Protein AF-S5UJC0-F1 (afdb_monomer)

Secondary structure (DSSP, 8-state):
-BPPTTEEEEEEEEEEESTT-EEEEEEE-TTSSBEEEEEE-SSSS--EEEEEEEEEE-

Foldseek 3Di:
DFAPPQKFFPDWDKDWDDDQKDWPDWAADPVRGFIDTDIDHDPDPDIDMDIDTDIDHD

pLDDT: mean 95.87, std 3.26, range [77.62, 98.5]

Mean predicted aligned error: 2.55 Å

Solvent-accessible surface area (backbone atoms only — not comparable to full-atom values): 3392 Å² total; per-residue (Å²): 79,73,39,61,91,83,33,30,35,82,47,63,50,58,48,38,43,66,90,74,38,38,65,78,42,66,46,65,36,97,84,36,36,18,23,44,69,39,64,42,48,85,89,54,98,69,63,45,70,52,69,44,57,41,64,39,74,122

Sequence (58 aa):
MFCPQGKVAIGGGAEAQGQDAILVGSFPTDDGRGWTALGRQMRYSDVGISVYAICANR

Radius of gyration: 12.73 Å; Cα contacts (8 Å, |Δi|>4): 143; chains: 1; bounding box: 28×14×37 Å

Organism: Streptomyces collinus (strain DSM 40733 / Tue 365) (NCBI:txid1214242)

Nearest PDB structures (foldseek):
  6vg0-assembly2_C-2  TM=2.965E-01  e=8.171E+00  Homo sapiens

Structure (mmCIF, N/CA/C/O backbone):
data_AF-S5UJC0-F1
#
_entry.id   AF-S5UJC0-F1
#
loop_
_atom_site.group_PDB
_atom_site.id
_atom_site.type_symbol
_atom_site.label_atom_id
_atom_site.label_alt_id
_atom_site.label_comp_id
_atom_site.label_asym_id
_atom_site.label_entity_id
_atom_site.label_seq_id
_atom_site.pdbx_PDB_ins_code
_atom_site.Cartn_x
_atom_site.Cartn_y
_atom_site.Cartn_z
_atom_site.occupancy
_atom_site.B_iso_or_equiv
_atom_site.auth_seq_id
_atom_site.auth_comp_id
_atom_site.auth_asym_id
_atom_site.auth_atom_id
_atom_site.pdbx_PDB_model_num
ATOM 1 N N . MET A 1 1 ? 0.919 -5.154 4.072 1.00 93.38 1 MET A N 1
ATOM 2 C CA . MET A 1 1 ? 1.250 -5.697 5.409 1.00 93.38 1 MET A CA 1
ATOM 3 C C . MET A 1 1 ? 0.059 -5.495 6.334 1.00 93.38 1 MET A C 1
ATOM 5 O O . MET A 1 1 ? -0.511 -4.416 6.302 1.00 93.38 1 MET A O 1
ATOM 9 N N . PHE A 1 2 ? -0.313 -6.491 7.142 1.00 97.06 2 PHE A N 1
ATOM 10 C CA . PHE A 1 2 ? -1.412 -6.375 8.110 1.00 97.06 2 PHE A CA 1
ATOM 11 C C . PHE A 1 2 ? -0.901 -6.315 9.547 1.00 97.06 2 PHE A C 1
ATOM 13 O O . PHE A 1 2 ? 0.093 -6.956 9.887 1.00 97.06 2 PHE A O 1
ATOM 20 N N . CYS A 1 3 ? -1.614 -5.567 10.383 1.00 97.31 3 CYS A N 1
ATOM 21 C CA . CYS A 1 3 ? -1.431 -5.583 11.821 1.00 97.31 3 CYS A CA 1
ATOM 22 C C . CYS A 1 3 ? -1.893 -6.918 12.424 1.00 97.31 3 CYS A C 1
ATOM 24 O O . CYS A 1 3 ? -2.796 -7.566 11.884 1.00 97.31 3 CYS A O 1
ATOM 26 N N . PRO A 1 4 ? -1.317 -7.322 13.571 1.00 97.12 4 PRO A N 1
ATOM 27 C CA . PRO A 1 4 ? -1.820 -8.453 14.339 1.00 97.12 4 PRO A CA 1
ATOM 28 C C . PRO A 1 4 ? -3.305 -8.303 14.691 1.00 97.12 4 PRO A C 1
ATOM 30 O O . PRO A 1 4 ? -3.828 -7.190 14.799 1.00 97.12 4 PRO A O 1
ATOM 33 N N . GLN A 1 5 ? -3.978 -9.431 14.918 1.00 95.12 5 GLN A N 1
ATOM 34 C CA . GLN A 1 5 ? -5.389 -9.450 15.302 1.00 95.12 5 GLN A CA 1
ATOM 35 C C . GLN A 1 5 ? -5.647 -8.563 16.534 1.00 95.12 5 GLN A C 1
ATOM 37 O O . GLN A 1 5 ? -4.887 -8.586 17.499 1.00 95.12 5 GLN A O 1
ATOM 42 N N . GLY A 1 6 ? -6.724 -7.772 16.487 1.00 94.31 6 GLY A N 1
ATOM 43 C CA . GLY A 1 6 ? -7.107 -6.842 17.557 1.00 94.31 6 GLY A CA 1
ATOM 44 C C . GLY A 1 6 ? -6.411 -5.475 17.514 1.00 94.31 6 GLY A C 1
ATOM 45 O O . GLY 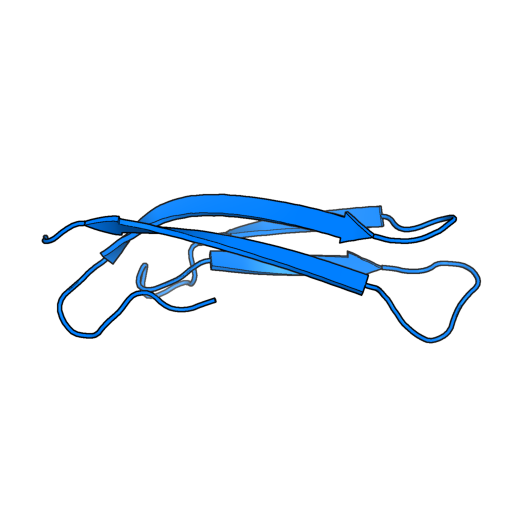A 1 6 ? -6.776 -4.598 18.293 1.00 94.31 6 GLY A O 1
ATOM 46 N N . LYS A 1 7 ? -5.457 -5.262 16.597 1.00 97.12 7 LYS A N 1
ATOM 47 C CA . LYS A 1 7 ? -4.777 -3.974 16.402 1.00 97.12 7 LYS A CA 1
ATOM 48 C C . LYS A 1 7 ? -5.214 -3.270 15.121 1.00 97.12 7 LYS A C 1
ATOM 50 O O . LYS A 1 7 ? -5.703 -3.898 14.182 1.00 97.12 7 LYS A O 1
ATOM 55 N N . VAL A 1 8 ? -4.996 -1.960 15.089 1.00 96.75 8 VAL A N 1
ATOM 56 C CA . VAL A 1 8 ? -5.220 -1.093 13.926 1.00 96.75 8 VAL A CA 1
ATOM 57 C C . VAL A 1 8 ? -3.907 -0.454 13.485 1.00 96.75 8 VAL A C 1
ATOM 59 O O . VAL A 1 8 ? -3.015 -0.230 14.309 1.00 96.75 8 VAL A O 1
ATOM 62 N N . ALA A 1 9 ? -3.783 -0.176 12.188 1.00 97.69 9 ALA A N 1
ATOM 63 C CA . ALA A 1 9 ? -2.650 0.563 11.656 1.00 97.69 9 ALA A CA 1
ATOM 64 C C . ALA A 1 9 ? -2.832 2.052 11.976 1.00 97.69 9 ALA A C 1
ATOM 66 O O . ALA A 1 9 ? -3.829 2.659 11.594 1.00 97.69 9 ALA A O 1
ATOM 67 N N . ILE A 1 10 ? -1.862 2.635 12.675 1.00 97.06 10 ILE A N 1
ATOM 68 C CA . ILE A 1 10 ? -1.824 4.073 12.997 1.00 97.06 10 ILE A CA 1
ATOM 69 C C . ILE A 1 10 ? -0.812 4.837 12.137 1.00 97.06 10 ILE A C 1
ATOM 71 O O . ILE A 1 10 ? -0.700 6.055 1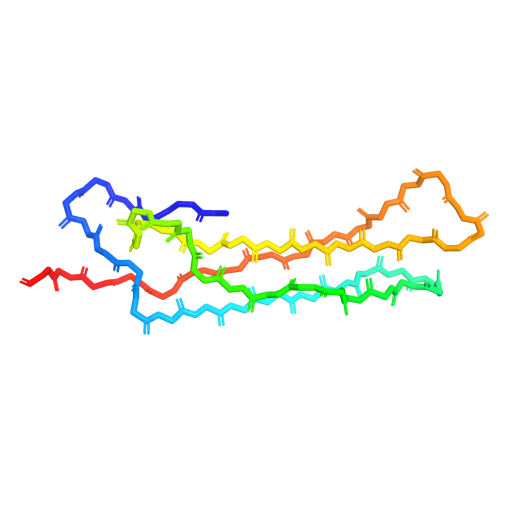2.217 1.00 97.06 10 ILE A O 1
ATOM 75 N N . GLY A 1 11 ? -0.060 4.111 11.317 1.00 97.50 11 GLY A N 1
ATOM 76 C CA . GLY A 1 11 ? 0.930 4.638 10.398 1.00 97.50 11 GLY A CA 1
ATOM 77 C C . GLY A 1 11 ? 1.647 3.497 9.692 1.00 97.50 11 GLY A C 1
ATOM 78 O O . GLY A 1 11 ? 1.411 2.319 9.973 1.00 97.50 11 GLY A O 1
ATOM 79 N N . GLY A 1 12 ? 2.548 3.843 8.788 1.00 97.62 12 GLY A N 1
ATOM 80 C CA . GLY A 1 12 ? 3.338 2.872 8.054 1.00 97.62 12 GLY A CA 1
ATOM 81 C C . GLY A 1 12 ? 4.156 3.541 6.970 1.00 97.62 12 GLY A C 1
ATOM 82 O O . GLY A 1 12 ? 4.220 4.768 6.873 1.00 97.62 12 GLY A O 1
ATOM 83 N N . GLY A 1 13 ? 4.789 2.712 6.159 1.00 98.25 13 GLY A N 1
ATOM 84 C CA . GLY A 1 13 ? 5.611 3.178 5.066 1.00 98.25 13 GLY A CA 1
ATOM 85 C C . GLY A 1 13 ? 6.059 2.038 4.177 1.00 98.25 13 GLY A C 1
ATOM 86 O O . GLY A 1 13 ? 5.827 0.856 4.453 1.00 98.25 13 GLY A O 1
ATOM 87 N N . ALA A 1 14 ? 6.697 2.424 3.085 1.00 98.25 14 ALA A N 1
ATOM 88 C CA . ALA A 1 14 ? 7.231 1.490 2.125 1.00 98.25 14 ALA A CA 1
ATOM 89 C C . ALA A 1 14 ? 8.434 2.082 1.402 1.00 98.25 14 ALA A C 1
ATOM 91 O O . ALA A 1 14 ? 8.583 3.301 1.315 1.00 98.25 14 ALA A O 1
ATOM 92 N N . GLU A 1 15 ? 9.255 1.197 0.860 1.00 97.62 15 GLU A N 1
ATOM 93 C CA . GLU A 1 15 ? 10.397 1.514 0.015 1.00 97.62 15 GLU A CA 1
ATOM 94 C C . GLU A 1 15 ? 10.322 0.643 -1.242 1.00 97.62 15 GLU A C 1
ATOM 96 O O . GLU A 1 15 ? 10.092 -0.565 -1.153 1.00 97.62 15 GLU A O 1
ATOM 101 N N . ALA A 1 16 ? 10.531 1.251 -2.410 1.00 97.38 16 ALA A N 1
ATOM 102 C CA . ALA A 1 16 ? 10.758 0.520 -3.650 1.00 97.38 16 ALA A CA 1
ATOM 103 C C . ALA A 1 16 ? 12.259 0.231 -3.785 1.00 97.38 16 ALA A C 1
ATOM 105 O O . ALA A 1 16 ? 13.076 1.147 -3.732 1.00 97.38 16 ALA A O 1
ATOM 106 N N . GLN A 1 17 ? 12.614 -1.040 -3.949 1.00 96.00 17 GLN A N 1
ATOM 107 C CA . GLN A 1 17 ? 13.989 -1.524 -3.915 1.00 96.00 17 GLN A CA 1
ATOM 108 C C . GLN A 1 17 ? 14.418 -2.021 -5.296 1.00 96.00 17 GLN A C 1
ATOM 110 O O . GLN A 1 17 ? 13.714 -2.808 -5.934 1.00 96.00 17 GLN A O 1
ATOM 115 N N . GLY A 1 18 ? 15.597 -1.582 -5.736 1.00 92.12 18 GLY A N 1
ATOM 116 C CA . GLY A 1 18 ? 16.186 -1.947 -7.025 1.00 92.12 18 GLY A CA 1
ATOM 117 C C . GLY A 1 18 ? 16.503 -0.740 -7.906 1.00 92.12 18 GLY A C 1
ATOM 118 O O . GLY A 1 18 ? 16.085 0.387 -7.640 1.00 92.12 18 GLY A O 1
ATOM 119 N N . GLN A 1 19 ? 17.272 -0.983 -8.966 1.00 89.31 19 GLN A N 1
ATOM 120 C CA . GLN A 1 19 ? 17.576 0.033 -9.969 1.00 89.31 19 GLN A CA 1
ATOM 121 C C . GLN A 1 19 ? 16.308 0.356 -10.773 1.00 89.31 19 GLN A C 1
ATOM 123 O O . GLN A 1 19 ? 15.614 -0.556 -11.209 1.00 89.31 19 GLN A O 1
ATOM 128 N N . ASP A 1 20 ? 16.012 1.645 -10.959 1.00 92.75 20 ASP A N 1
ATOM 129 C CA . ASP A 1 20 ? 14.784 2.159 -11.595 1.00 92.75 20 ASP A CA 1
ATOM 130 C C . ASP A 1 20 ? 13.471 1.858 -10.845 1.00 92.75 20 ASP A C 1
ATOM 132 O O . ASP A 1 20 ? 12.382 2.010 -11.413 1.00 92.75 20 ASP A O 1
ATOM 136 N N . ALA A 1 21 ? 13.561 1.489 -9.562 1.00 95.81 21 ALA A N 1
ATOM 137 C CA . ALA A 1 21 ? 12.396 1.216 -8.740 1.00 95.81 21 ALA A CA 1
ATOM 138 C C . ALA A 1 21 ? 11.688 2.488 -8.294 1.00 95.81 21 ALA A C 1
ATOM 140 O O . ALA A 1 21 ? 12.282 3.377 -7.690 1.00 95.81 21 ALA A O 1
ATOM 141 N N . ILE A 1 22 ? 10.386 2.553 -8.578 1.00 96.69 22 ILE A N 1
ATOM 142 C CA . ILE A 1 22 ? 9.553 3.708 -8.257 1.00 96.69 22 ILE A CA 1
ATOM 143 C C . ILE A 1 22 ? 8.478 3.275 -7.269 1.00 96.69 22 ILE A C 1
ATOM 145 O O . ILE A 1 22 ? 7.670 2.388 -7.560 1.00 96.69 22 ILE A O 1
ATOM 149 N N . LEU A 1 23 ? 8.441 3.932 -6.110 1.00 97.38 23 LEU A N 1
ATOM 150 C CA . LEU A 1 23 ? 7.326 3.822 -5.179 1.00 97.38 23 LEU A CA 1
ATOM 151 C C . LEU A 1 23 ? 6.199 4.734 -5.667 1.00 97.38 23 LEU A C 1
ATOM 153 O O . LEU A 1 23 ? 6.360 5.951 -5.713 1.00 97.38 23 LEU A O 1
ATOM 157 N N . VAL A 1 24 ? 5.066 4.146 -6.045 1.00 97.38 24 VAL A N 1
ATOM 158 C CA . VAL A 1 24 ? 3.918 4.887 -6.598 1.00 97.38 24 VAL A CA 1
ATOM 159 C C . VAL A 1 24 ? 2.762 5.017 -5.609 1.00 97.38 24 VAL A C 1
ATOM 161 O O . VAL A 1 24 ? 1.849 5.805 -5.834 1.00 97.38 24 VAL A O 1
ATOM 164 N N . GLY A 1 25 ? 2.795 4.276 -4.501 1.00 97.94 25 GLY A N 1
ATOM 165 C CA . GLY A 1 25 ? 1.782 4.377 -3.457 1.00 97.94 25 GLY A CA 1
ATOM 166 C C . GLY A 1 25 ? 2.249 3.808 -2.125 1.00 97.94 25 GLY A C 1
ATOM 167 O O . GLY A 1 25 ? 2.954 2.800 -2.084 1.00 97.94 25 GLY A O 1
ATOM 168 N N . SER A 1 26 ? 1.835 4.465 -1.043 1.00 98.19 26 SER A N 1
ATOM 169 C CA . SER A 1 26 ? 2.054 4.056 0.345 1.00 98.19 26 SER A CA 1
ATOM 170 C C . SER A 1 26 ? 0.923 4.633 1.198 1.00 98.19 26 SER A C 1
ATOM 172 O O . SER A 1 26 ? 0.871 5.844 1.410 1.00 98.19 26 SER A O 1
ATOM 174 N N . PHE A 1 27 ? -0.031 3.798 1.604 1.00 98.25 27 PHE A N 1
ATOM 175 C CA . PHE A 1 27 ? -1.270 4.239 2.257 1.00 98.25 27 PHE A CA 1
ATOM 176 C C . PHE A 1 27 ? -1.887 3.108 3.100 1.00 98.25 27 PHE A C 1
ATOM 178 O O . PHE A 1 27 ? -1.570 1.938 2.864 1.00 98.25 27 PHE A O 1
ATOM 185 N N . PRO A 1 28 ? -2.746 3.410 4.093 1.00 97.62 28 PRO A N 1
ATOM 186 C CA . PRO A 1 28 ? -3.419 2.376 4.877 1.00 97.62 28 PRO A CA 1
ATOM 187 C C . PRO A 1 28 ? -4.361 1.528 4.011 1.00 97.62 28 PRO A C 1
ATOM 189 O O . PRO A 1 28 ? -4.847 1.981 2.979 1.00 97.62 28 PRO A O 1
ATOM 192 N N . THR A 1 29 ? -4.653 0.299 4.433 1.00 97.50 29 THR A N 1
ATOM 193 C CA . THR A 1 29 ? -5.748 -0.482 3.831 1.00 97.50 29 THR A CA 1
ATOM 194 C C . THR A 1 29 ? -7.099 0.184 4.103 1.00 97.50 29 THR A C 1
ATOM 196 O O . THR A 1 29 ? -7.252 0.864 5.117 1.00 97.50 29 THR A O 1
ATOM 199 N N . ASP A 1 30 ? -8.098 -0.052 3.247 1.00 96.25 30 ASP A N 1
ATOM 200 C CA . ASP A 1 30 ? -9.437 0.553 3.386 1.00 96.25 30 ASP A CA 1
ATOM 201 C C . ASP A 1 30 ? -10.097 0.240 4.740 1.00 96.25 30 ASP A C 1
ATOM 203 O O . ASP A 1 30 ? -10.834 1.051 5.294 1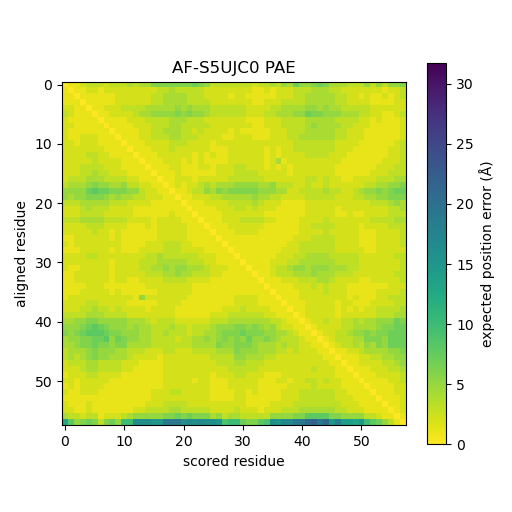.00 96.25 30 ASP A O 1
ATOM 207 N N . ASP A 1 31 ? -9.798 -0.931 5.308 1.00 95.00 31 ASP A N 1
ATOM 208 C CA . ASP A 1 31 ? -10.278 -1.353 6.626 1.00 95.00 31 ASP A CA 1
ATOM 209 C C . ASP A 1 31 ? -9.418 -0.841 7.802 1.00 95.00 31 ASP A C 1
ATOM 211 O O . ASP A 1 31 ? -9.695 -1.166 8.959 1.00 95.00 31 ASP A O 1
ATOM 215 N N . GLY A 1 32 ? -8.362 -0.067 7.530 1.00 95.44 32 GLY A N 1
ATOM 216 C CA . GLY A 1 32 ? -7.441 0.502 8.519 1.00 95.44 32 GLY A CA 1
ATOM 217 C C . GLY A 1 32 ? -6.608 -0.527 9.291 1.00 95.44 32 GLY A C 1
ATOM 218 O O . GLY A 1 32 ? -5.993 -0.193 10.306 1.00 95.44 32 GLY A O 1
ATOM 219 N N . ARG A 1 33 ? -6.589 -1.796 8.866 1.00 96.81 33 ARG A N 1
ATOM 220 C CA . ARG A 1 33 ? -5.875 -2.877 9.571 1.00 96.81 33 ARG A CA 1
ATOM 221 C C . ARG A 1 33 ? -4.463 -3.116 9.060 1.00 96.81 33 ARG A C 1
ATOM 223 O O . ARG A 1 33 ? -3.782 -4.007 9.563 1.00 96.81 33 ARG A O 1
ATOM 230 N N . GLY A 1 34 ? -4.009 -2.370 8.068 1.00 97.75 34 GLY A N 1
ATOM 231 C CA . GLY A 1 34 ? -2.713 -2.601 7.459 1.00 97.75 34 GLY A CA 1
ATOM 232 C C . GLY A 1 34 ? -2.199 -1.420 6.661 1.00 97.75 34 GLY A C 1
ATOM 233 O O . GLY A 1 34 ? -2.763 -0.329 6.674 1.00 97.75 34 GLY A O 1
ATOM 234 N N . TRP A 1 35 ? -1.106 -1.681 5.957 1.00 98.50 35 TRP A N 1
ATOM 235 C CA . TRP A 1 35 ? -0.447 -0.750 5.058 1.00 98.50 35 TRP A CA 1
ATOM 236 C C . TRP A 1 35 ? -0.241 -1.397 3.692 1.00 98.50 35 TRP A C 1
ATOM 238 O O . TRP A 1 35 ? 0.231 -2.539 3.595 1.00 98.50 35 TRP A O 1
ATOM 248 N N . THR A 1 36 ? -0.590 -0.664 2.647 1.00 98.12 36 THR A N 1
ATOM 249 C CA . THR A 1 36 ? -0.454 -1.048 1.246 1.00 98.12 36 THR A CA 1
ATOM 250 C C . THR A 1 36 ? 0.694 -0.269 0.627 1.00 98.12 36 THR A C 1
ATOM 252 O O . THR A 1 36 ? 0.848 0.928 0.864 1.00 98.12 36 THR A O 1
ATOM 255 N N . ALA A 1 37 ? 1.486 -0.956 -0.190 1.00 97.94 37 ALA A N 1
ATOM 256 C CA . ALA A 1 37 ? 2.530 -0.351 -0.995 1.00 97.94 37 ALA A CA 1
ATOM 257 C C . ALA A 1 37 ? 2.347 -0.756 -2.451 1.00 97.94 37 ALA A C 1
ATOM 259 O O . ALA A 1 37 ? 2.037 -1.912 -2.741 1.00 97.94 37 ALA A O 1
ATOM 260 N N . LEU A 1 38 ? 2.567 0.194 -3.351 1.00 97.12 38 LEU A N 1
ATOM 261 C CA . LEU A 1 38 ? 2.555 -0.028 -4.787 1.00 97.12 38 LEU A CA 1
ATOM 262 C C . LEU A 1 38 ? 3.922 0.373 -5.331 1.00 97.12 38 LEU A C 1
ATOM 264 O O . LEU A 1 38 ? 4.356 1.514 -5.161 1.00 97.12 38 LEU A O 1
ATOM 268 N N . GLY A 1 39 ? 4.596 -0.569 -5.978 1.00 96.31 39 GLY A N 1
ATOM 269 C CA . GLY A 1 39 ? 5.883 -0.356 -6.626 1.00 96.31 39 GLY A CA 1
ATOM 270 C C . GLY A 1 39 ? 5.778 -0.634 -8.116 1.00 96.31 39 GLY A C 1
ATOM 271 O O . GLY A 1 39 ? 4.959 -1.441 -8.556 1.00 96.31 39 GLY A O 1
ATOM 272 N N . ARG A 1 40 ? 6.619 0.036 -8.898 1.00 95.50 40 ARG A N 1
ATOM 273 C CA . ARG A 1 40 ? 6.714 -0.163 -10.342 1.00 95.50 40 ARG A CA 1
ATOM 274 C C . ARG A 1 40 ? 8.170 -0.251 -10.768 1.00 95.50 40 ARG A C 1
ATOM 276 O O . ARG A 1 40 ? 8.976 0.564 -10.328 1.00 95.50 40 ARG A O 1
ATOM 283 N N . GLN A 1 41 ? 8.456 -1.179 -11.683 1.00 94.38 41 GLN A N 1
ATOM 284 C CA . GLN A 1 41 ? 9.663 -1.146 -12.507 1.00 94.38 41 GLN A CA 1
ATOM 285 C C . GLN A 1 41 ? 9.352 -0.735 -13.935 1.00 94.38 41 GLN A C 1
ATOM 287 O O . GLN A 1 41 ? 8.316 -1.094 -14.496 1.00 94.38 41 GLN A O 1
ATOM 292 N N . MET A 1 42 ? 10.287 0.009 -14.521 1.00 89.56 42 MET A N 1
ATOM 293 C CA . MET A 1 42 ? 10.244 0.398 -15.931 1.00 89.56 42 MET A CA 1
ATOM 294 C C . MET A 1 42 ? 11.003 -0.571 -16.836 1.00 89.56 42 MET A C 1
ATOM 296 O O . MET A 1 42 ? 10.624 -0.741 -17.991 1.00 89.56 42 MET A O 1
ATOM 300 N N . ARG A 1 43 ? 12.094 -1.160 -16.331 1.00 94.19 43 ARG A N 1
ATOM 301 C CA . ARG A 1 43 ? 13.050 -1.940 -17.134 1.00 94.19 43 ARG A CA 1
ATOM 302 C C . ARG A 1 43 ? 13.122 -3.423 -16.7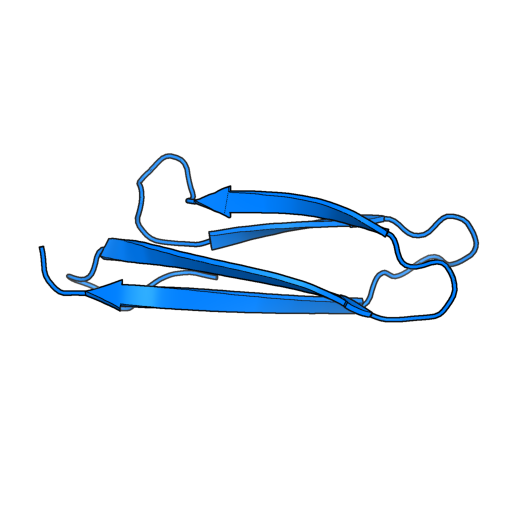81 1.00 94.19 43 ARG A C 1
ATOM 304 O O . ARG A 1 43 ? 13.688 -4.189 -17.553 1.00 94.19 43 ARG A O 1
ATOM 311 N N . TYR A 1 44 ? 12.575 -3.816 -15.636 1.00 91.81 44 TYR A N 1
ATOM 312 C CA . TYR A 1 44 ? 12.675 -5.168 -15.089 1.00 91.81 44 TYR A CA 1
ATOM 313 C C . TYR A 1 44 ? 11.280 -5.764 -14.873 1.00 91.81 44 TYR A C 1
ATOM 315 O O . TYR A 1 44 ? 10.297 -5.027 -14.790 1.00 91.81 44 TYR A O 1
ATOM 323 N N . SER A 1 45 ? 11.195 -7.092 -14.795 1.00 92.19 45 SER A N 1
ATOM 324 C CA . SER A 1 45 ? 9.939 -7.830 -14.591 1.00 92.19 45 SER A CA 1
ATOM 325 C C . SER A 1 45 ? 9.431 -7.791 -13.154 1.00 92.19 45 SER A C 1
ATOM 327 O O . SER A 1 45 ? 8.234 -7.942 -12.929 1.00 92.19 45 SER A O 1
ATOM 329 N N . ASP A 1 46 ? 10.326 -7.567 -12.194 1.00 92.06 46 ASP A N 1
ATOM 330 C CA . ASP A 1 46 ? 10.041 -7.700 -10.770 1.00 92.06 46 ASP A CA 1
ATOM 331 C C . ASP A 1 46 ? 10.404 -6.421 -10.025 1.00 92.06 46 ASP A C 1
ATOM 333 O O . ASP A 1 46 ? 11.417 -5.783 -10.309 1.00 92.06 46 ASP A O 1
ATOM 337 N N . VAL A 1 47 ? 9.578 -6.057 -9.045 1.00 94.94 47 VAL A N 1
ATOM 338 C CA . VAL A 1 47 ? 9.821 -4.933 -8.139 1.00 94.94 47 VAL A CA 1
ATOM 339 C C . VAL A 1 47 ? 10.034 -5.454 -6.724 1.00 94.94 47 VAL A C 1
ATOM 341 O O . VAL A 1 47 ? 9.152 -6.089 -6.150 1.00 94.94 47 VAL A O 1
ATOM 344 N N . GLY A 1 48 ? 11.199 -5.156 -6.146 1.00 95.44 48 GLY A N 1
ATOM 345 C CA . GLY A 1 48 ? 11.410 -5.324 -4.714 1.00 95.44 48 GLY A CA 1
ATOM 346 C C . GLY A 1 48 ? 10.646 -4.245 -3.952 1.00 95.44 48 GLY A C 1
ATOM 347 O O . GLY A 1 48 ? 10.704 -3.070 -4.317 1.00 95.44 48 GLY A O 1
ATOM 348 N N . ILE A 1 49 ? 9.914 -4.627 -2.907 1.00 96.88 49 ILE A N 1
ATOM 349 C CA . ILE A 1 49 ? 9.232 -3.677 -2.022 1.00 96.88 49 ILE A CA 1
ATOM 350 C C . ILE A 1 49 ? 9.413 -4.132 -0.579 1.00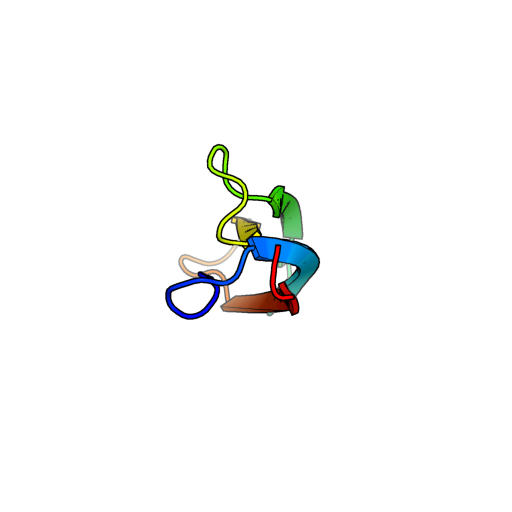 96.88 49 ILE A C 1
ATOM 352 O O . ILE A 1 49 ? 9.078 -5.269 -0.243 1.00 96.88 49 ILE A O 1
ATOM 356 N N . SER A 1 50 ? 9.870 -3.224 0.282 1.00 97.62 50 SER A N 1
ATOM 357 C CA . SER A 1 50 ? 9.754 -3.387 1.731 1.00 97.62 50 SER A CA 1
ATOM 358 C C . SER A 1 50 ? 8.549 -2.586 2.230 1.00 97.62 50 SER A C 1
ATOM 360 O O . SER A 1 50 ? 8.297 -1.468 1.779 1.00 97.62 50 SER A O 1
ATOM 362 N N . VAL A 1 5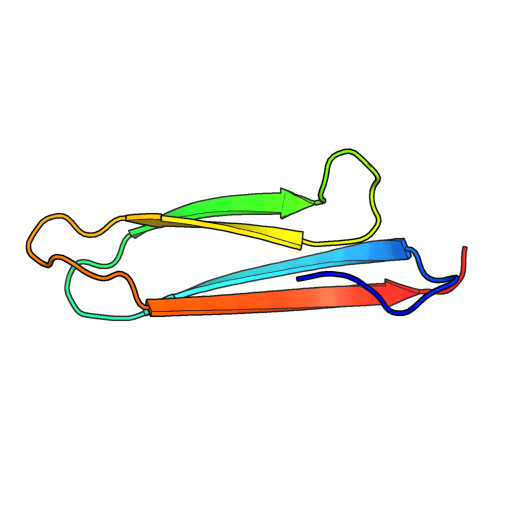1 ? 7.747 -3.179 3.119 1.00 98.12 51 VAL A N 1
ATOM 363 C CA . VAL A 1 51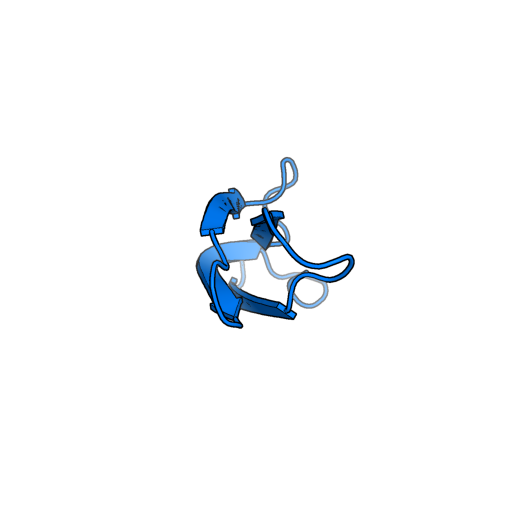 ? 6.519 -2.564 3.648 1.00 98.12 51 VAL A CA 1
ATOM 364 C C . VAL A 1 51 ? 6.466 -2.781 5.147 1.00 98.12 51 VAL A C 1
ATOM 366 O O . VAL A 1 51 ? 6.650 -3.908 5.608 1.00 98.12 51 VAL A O 1
ATOM 369 N N . TYR A 1 52 ? 6.150 -1.727 5.894 1.00 97.94 52 TYR A N 1
ATOM 370 C CA . TYR A 1 52 ? 5.917 -1.813 7.329 1.00 97.94 52 TYR A CA 1
ATOM 371 C C . TYR A 1 52 ? 4.628 -1.097 7.740 1.00 97.94 52 TYR A C 1
ATOM 373 O O . TYR A 1 52 ? 4.175 -0.155 7.089 1.00 97.94 52 TYR A O 1
ATOM 381 N N . ALA A 1 53 ? 4.047 -1.549 8.849 1.00 98.25 53 ALA A N 1
ATOM 382 C CA . ALA A 1 53 ? 2.906 -0.922 9.502 1.00 98.25 53 ALA A CA 1
ATOM 383 C C . ALA A 1 53 ? 3.223 -0.708 10.986 1.00 98.25 53 ALA A C 1
ATOM 385 O O . ALA A 1 53 ? 3.805 -1.575 11.639 1.00 98.25 53 ALA A O 1
ATOM 386 N N . ILE A 1 54 ? 2.820 0.440 11.522 1.00 98.12 54 ILE A N 1
ATOM 387 C CA . ILE A 1 54 ? 2.868 0.748 12.950 1.00 98.12 54 ILE A CA 1
ATOM 388 C C . ILE A 1 54 ? 1.481 0.450 13.508 1.00 98.12 54 ILE A C 1
ATOM 390 O O . ILE A 1 54 ? 0.490 1.039 13.075 1.00 98.12 54 ILE A O 1
ATOM 394 N N . CYS A 1 55 ? 1.410 -0.481 14.456 1.00 98.25 55 CYS A N 1
ATOM 395 C CA . CYS A 1 55 ? 0.150 -1.033 14.941 1.00 98.25 55 CYS A CA 1
ATOM 396 C C . CYS A 1 55 ? -0.077 -0.706 16.416 1.00 98.25 55 CYS A C 1
ATOM 398 O O . CYS A 1 55 ? 0.787 -0.977 17.255 1.00 98.25 55 CYS A O 1
ATOM 400 N N . ALA A 1 56 ? -1.273 -0.228 16.746 1.00 97.19 56 ALA A N 1
ATOM 401 C CA . ALA A 1 56 ? -1.691 0.043 18.117 1.00 97.19 56 ALA A CA 1
ATOM 402 C C . ALA A 1 56 ? -3.006 -0.667 18.451 1.00 97.19 56 ALA A C 1
ATOM 404 O O . ALA A 1 56 ? -3.748 -1.092 17.562 1.00 97.19 56 ALA A O 1
ATOM 405 N N . ASN A 1 57 ? -3.274 -0.813 19.748 1.00 94.94 57 ASN A N 1
ATOM 406 C CA . ASN A 1 57 ? -4.618 -1.154 20.199 1.00 94.94 57 ASN A CA 1
ATOM 407 C C . ASN A 1 57 ? -5.540 0.030 19.891 1.00 94.94 57 ASN A C 1
ATOM 409 O O . ASN A 1 57 ? -5.084 1.175 19.882 1.00 94.94 57 ASN A O 1
ATOM 413 N N . ARG A 1 58 ? -6.802 -0.272 19.601 1.00 77.62 58 ARG A N 1
ATOM 414 C CA . ARG A 1 58 ? -7.820 0.748 19.359 1.00 77.62 58 ARG A CA 1
ATOM 415 C C . ARG A 1 58 ? -8.200 1.477 20.643 1.00 77.62 58 ARG A C 1
ATOM 417 O O . ARG A 1 58 ? -8.144 0.825 21.710 1.00 77.62 58 ARG A O 1
#

=== Feature glossary ===
A reading guide for the features in this record.

Start from the sequence.

  · This is the polypeptide sequence — one letter per residue, N-terminus first. Length ranges from a few dozen residues for small domains to over a thousand for large multi-domain proteins.

Fold it, and you get atomic coordinates and the backbone conformation that goes with them.

  · Structure coordinates are given as an mmCIF _atom_site loop: one row per atom with element, residue name, chain id, sequence number, and x/y/z position in Å. Only the four main-chain atoms per residue are included here; side chains are omitted to keep the record compact.

  · Backbone dihedral angles. Every residue except chain termini has a φ (preceding-C → N → Cα → C) and a ψ (N → Cα → C → next-N). They are reported in degrees following the IUPAC sign convention. Secondary structure is essentially a statement about which (φ, ψ) basin each residue occupies.

  · The SS8 string is DSSP's per-residue secondary-structure call. α-helix (H) means an i→i+4 H-bond ladder; β-strand (E) means the residue participates in a β-sheet; 3₁₀ (G) and π (I) are tighter and wider helices; T/S are turns/bends; '-' is loop.

  · SS3 is a coarse helix/strand/coil call (letters a/b/c) made by the P-SEA algorithm from inter-Cα distances and dihedrals. 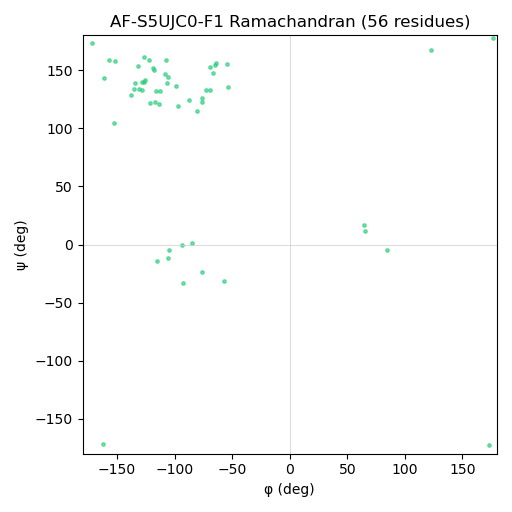It is less detailed than DSSP but needs only Cα positions.

Summarize the fold with a handful of shape descriptors and a per-residue structural alphabet.

  · Radius of gyration (Rg) is the root-mean-square distance of Cα atoms from their centroid — a single number for overall size and compactness. A globular domain of N residues has Rg ≈ 2.2·N^0.38 Å; an extended or disordered chain has a much larger Rg. The Cα contact count is the number of residue pairs whose Cα atoms are within 8 Å and are more than four positions apart in sequence — a standard proxy for tertiary packing density. The bounding box is the smallest axis-aligned box enclosing all Cα atoms.

  · The Foldseek 3Di string encodes local tertiary geometry as a 20-letter alphabet — one character per residue — derived from the relative positions of nearby Cα atoms. Unlike the amino-acid sequence, 3Di is a direct function of the 3D structure, so two proteins with the same fold have similar 3Di strings even at low sequence identity.

  · Solvent-accessible surface area (SASA) is the area in Å² traced out by the centre of a 1.4 Å probe sphere (a water molecule) rolled over the protein's van der Waals surface (Shrake–Rupley / Lee–Richards construction). Buried residues have near-zero SASA; fully exposed residues can exceed 200 Å². The total SASA scales roughly with the number of surface residues.

Ask how reliable the model is.

  · pLDDT (predicted Local Distance Difference Test) is AlphaFold's per-residue confidence score, ranging from 0 to 100. Values above 90 indicate high confidence (typically well-packed cores); 70–90 is confident; 50–70 low confidence; below 50 usually means the region is disordered or the prediction is unreliable there. AlphaFold stores pLDDT in the mmCIF B-factor column.

  · B-factor (Debye–Waller factor) reflects atomic displacement in the crystal lattice. It is an experimental observable (units Å²), not a prediction; low values mean the atom is pinned down, high values mean it moves or is heterogeneous across the crystal.

  · Predicted Aligned Error (PAE) is an AlphaFold confidence matrix: entry (i, j) is the expected error in the position of residue j, in ångströms, when the prediction is superimposed on the true structure at residue i. Low PAE within a block of residues means that block is internally rigid and well-predicted; high PAE between two blocks means their relative placement is uncertain even if each block individually is confident.

Place it in context: what it resembles, what it is annotated as, and how it looks.

  · Nearest PDB neighbors are the top structural matches found by Foldseek when searching this structure against the entire Protein Data Bank. Each hit reports a TM-score (0 to 1; >0.5 almost always implies the same fold) and an E-value. These are *structural* homologs — they may share no detectable sequence similarity.

  · Functional annotations link the protein to curated databases. InterPro entries identify conserved domains and families by matching the sequence against member-datab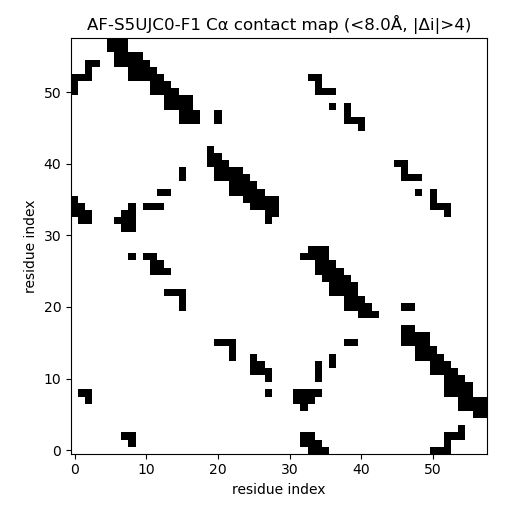ase signatures (Pfam, PROSITE, CDD, …). Gene Ontology (GO) terms describe molecular function, biological process, and cellular component in a controlled vocabulary. CATH places the structure in a hierarchical fold classification (Class/Architecture/Topology/Homologous-superfamily). The organism is the source species.

  · Three diagnostic plots accompany the record. The Cα contact map visualizes the tertiary structure as a 2D adjacency matrix (8 Å cutoff, sequence-local contacts suppressed). The Ramachandran plot shows the distribution of backbone (φ, ψ) torsions, with points in the α and β basins reflecting secondary structure content. The PAE plot shows AlphaFold's inter-residue confidence as a color matrix.

  · Six rendered views show the 3D structure from the faces of a cube — i.e. along ±x, ±y, ±z. Rendering representation is drawn randomly per protein from cartoon (secondary-structure ribbons), sticks (backbone bonds), or molecular surface; coloring is either N→C rainbow (blue at the N-terminus through red at the C-terminus) or one color per chain.